Protein AF-A0A715WF45-F1 (afdb_monomer_lite)

Sequence (86 aa):
VHHRLLMKAVRRRISDARFMTLLWKTIKAGHIDVGLFRAASEGVPQGGVISPLLSNIMLNEFDQYLHERYLSGKARKDRWYWNNSI

Organism: Salmonella typhimurium (NCBI:txid90371)

Foldseek 3Di:
DAVVVLLVLVCVPDVDPVVSVVVSCQQQCAEQDPNDGDRCPDARHPPDPCRVVSVVSVVVVVVVVCCVQPVDPVNVVVVVCVVPVD

InterPro domains:
  IPR000477 Reverse transcriptase domain [PS50878] (1-86)
  IPR043502 DNA/RNA polymerase superfamily [SSF56672] (1-70)
  IPR051083 Group II Intron Splicing and Mobility/Defense [PTHR34047] (1-69)

pLDDT: mean 75.46, std 15.54, range [33.75, 95.25]

Radius of gyration: 18.02 Å; chains: 1; bounding box: 46×25×46 Å

Structure (mmCIF, N/CA/C/O backbone):
data_AF-A0A715WF45-F1
#
_entry.id   AF-A0A715WF45-F1
#
loop_
_atom_site.group_PDB
_atom_site.id
_atom_site.type_symbol
_atom_site.label_atom_id
_atom_site.label_alt_id
_atom_site.label_comp_id
_atom_site.label_asym_id
_atom_site.label_entity_id
_atom_site.label_seq_id
_atom_site.pdbx_PDB_ins_code
_atom_site.Cartn_x
_atom_site.Cartn_y
_atom_site.Cartn_z
_atom_site.occupancy
_atom_site.B_iso_or_equiv
_atom_site.auth_seq_id
_atom_site.auth_comp_id
_atom_site.auth_asym_id
_atom_site.auth_atom_id
_atom_site.pdbx_PDB_model_num
ATOM 1 N N . VAL A 1 1 ? -4.768 -9.570 -1.148 1.00 58.97 1 VAL A N 1
ATOM 2 C CA . VAL A 1 1 ? -3.856 -8.448 -0.787 1.00 58.97 1 VAL A CA 1
ATOM 3 C C . VAL A 1 1 ? -2.959 -8.886 0.358 1.00 58.97 1 VAL A C 1
ATOM 5 O O . VAL A 1 1 ? -3.478 -9.139 1.440 1.00 58.97 1 VAL A O 1
ATOM 8 N N . HIS A 1 2 ? -1.643 -8.971 0.151 1.00 71.25 2 HIS A N 1
ATOM 9 C CA . HIS A 1 2 ? -0.707 -9.237 1.248 1.00 71.25 2 HIS A CA 1
ATOM 10 C C . HIS A 1 2 ? -0.628 -8.029 2.186 1.00 71.25 2 HIS A C 1
ATOM 12 O O . HIS A 1 2 ? -0.058 -6.992 1.843 1.00 71.25 2 HIS A O 1
ATOM 18 N N . HIS A 1 3 ? -1.165 -8.172 3.398 1.00 73.44 3 HIS A N 1
ATOM 19 C CA . HIS A 1 3 ? -1.249 -7.074 4.368 1.00 73.44 3 HIS A CA 1
ATOM 20 C C . HIS A 1 3 ? 0.118 -6.509 4.752 1.00 73.44 3 HIS A C 1
ATOM 22 O O . HIS A 1 3 ? 0.258 -5.306 4.934 1.00 73.44 3 HIS A O 1
ATOM 28 N N . ARG A 1 4 ? 1.155 -7.354 4.829 1.00 79.19 4 ARG A N 1
ATOM 29 C CA . ARG A 1 4 ? 2.529 -6.911 5.119 1.00 79.19 4 ARG A CA 1
ATOM 30 C C . ARG A 1 4 ? 3.091 -5.979 4.045 1.00 79.19 4 ARG A C 1
ATOM 32 O O . ARG A 1 4 ? 3.753 -5.003 4.390 1.00 79.19 4 ARG A O 1
ATOM 39 N N . LEU A 1 5 ? 2.824 -6.261 2.769 1.00 82.50 5 LEU A N 1
ATOM 40 C CA . LEU A 1 5 ? 3.286 -5.424 1.659 1.00 82.50 5 LEU A CA 1
ATOM 41 C C . LEU A 1 5 ? 2.558 -4.079 1.649 1.00 82.50 5 LEU A C 1
ATOM 43 O O . LEU A 1 5 ? 3.214 -3.046 1.559 1.00 82.50 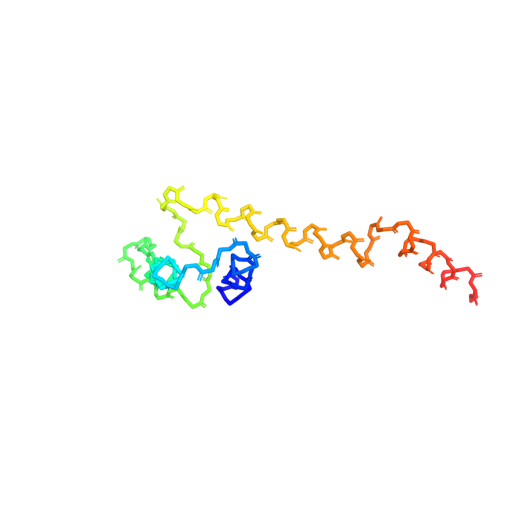5 LEU A O 1
ATOM 47 N N . LEU A 1 6 ? 1.240 -4.085 1.870 1.00 84.12 6 LEU A N 1
ATOM 48 C CA . LEU A 1 6 ? 0.442 -2.864 2.010 1.00 84.12 6 LEU A CA 1
ATOM 49 C C . LEU A 1 6 ? 0.938 -1.993 3.172 1.00 84.12 6 LEU A C 1
ATOM 51 O O . LEU A 1 6 ? 1.185 -0.803 3.002 1.00 84.12 6 LEU A O 1
ATOM 55 N N . MET A 1 7 ? 1.165 -2.595 4.343 1.00 87.12 7 MET A N 1
ATOM 56 C CA . MET A 1 7 ? 1.711 -1.885 5.501 1.00 87.12 7 MET A CA 1
ATOM 57 C C . MET A 1 7 ? 3.097 -1.303 5.216 1.00 87.12 7 MET A C 1
ATOM 59 O O . MET A 1 7 ? 3.381 -0.179 5.619 1.00 87.12 7 MET A O 1
ATOM 63 N N . LYS A 1 8 ? 3.966 -2.026 4.500 1.00 88.94 8 LYS A N 1
ATOM 64 C CA . LYS A 1 8 ? 5.285 -1.517 4.100 1.00 88.94 8 LYS A CA 1
ATOM 65 C C . LYS A 1 8 ? 5.165 -0.345 3.119 1.00 88.94 8 LYS A C 1
ATOM 67 O O . LYS A 1 8 ? 5.884 0.640 3.272 1.00 88.94 8 LYS A O 1
ATOM 72 N N . ALA A 1 9 ? 4.245 -0.428 2.159 1.00 88.31 9 ALA A N 1
ATOM 73 C CA . ALA A 1 9 ? 3.977 0.632 1.191 1.00 88.31 9 ALA A CA 1
ATOM 74 C C . ALA A 1 9 ? 3.502 1.919 1.872 1.00 88.31 9 ALA A C 1
ATOM 76 O O . ALA A 1 9 ? 4.091 2.978 1.670 1.00 88.31 9 ALA A O 1
ATOM 77 N N . VAL A 1 10 ? 2.523 1.812 2.771 1.00 88.62 10 VAL A N 1
ATOM 78 C CA . VAL A 1 10 ? 2.005 2.954 3.535 1.00 88.62 10 VAL A CA 1
ATOM 79 C C . VAL A 1 10 ? 3.084 3.558 4.441 1.00 88.62 10 VAL A C 1
ATOM 81 O O . VAL A 1 10 ? 3.212 4.780 4.509 1.00 88.62 10 VAL A O 1
ATOM 84 N N . ARG A 1 11 ? 3.938 2.730 5.063 1.00 91.12 11 ARG A N 1
ATOM 85 C CA . ARG A 1 11 ? 5.022 3.197 5.950 1.00 91.12 11 ARG A CA 1
ATOM 86 C C . ARG A 1 11 ? 6.084 4.037 5.245 1.00 91.12 11 ARG A C 1
ATOM 88 O O . ARG A 1 11 ? 6.780 4.794 5.908 1.00 91.12 11 ARG A O 1
ATOM 95 N N . ARG A 1 12 ? 6.217 3.923 3.917 1.00 90.19 12 ARG A N 1
ATOM 96 C CA . ARG A 1 12 ? 7.120 4.785 3.133 1.00 90.19 12 ARG A CA 1
ATOM 97 C C . ARG A 1 12 ? 6.645 6.236 3.062 1.00 90.19 12 ARG A C 1
ATOM 99 O O . ARG A 1 12 ? 7.453 7.112 2.780 1.00 90.19 12 ARG A O 1
ATOM 106 N N . ARG A 1 13 ? 5.351 6.491 3.276 1.00 90.31 13 ARG A N 1
ATOM 107 C CA . ARG A 1 13 ? 4.748 7.831 3.184 1.00 90.31 13 ARG A CA 1
ATOM 108 C C . ARG A 1 13 ? 4.228 8.346 4.524 1.00 90.31 13 ARG A C 1
ATOM 110 O O . ARG A 1 13 ? 4.208 9.553 4.725 1.00 90.31 13 ARG A O 1
ATOM 117 N N . ILE A 1 14 ? 3.811 7.456 5.426 1.00 91.25 14 ILE A N 1
ATOM 118 C CA . ILE A 1 14 ? 3.206 7.809 6.713 1.00 91.25 14 ILE A CA 1
ATOM 119 C C . ILE A 1 14 ? 3.995 7.168 7.858 1.00 91.25 14 ILE A C 1
ATOM 121 O O . ILE A 1 14 ? 4.063 5.943 7.973 1.00 91.25 14 ILE A O 1
ATOM 125 N N . SER A 1 15 ? 4.533 8.013 8.739 1.00 92.31 15 SER A N 1
ATOM 126 C CA . SER A 1 15 ? 5.320 7.600 9.911 1.00 92.31 15 SER A CA 1
ATOM 127 C C . SER A 1 15 ? 4.508 7.498 11.213 1.00 92.31 15 SER A C 1
ATOM 129 O O . SER A 1 15 ? 5.039 7.01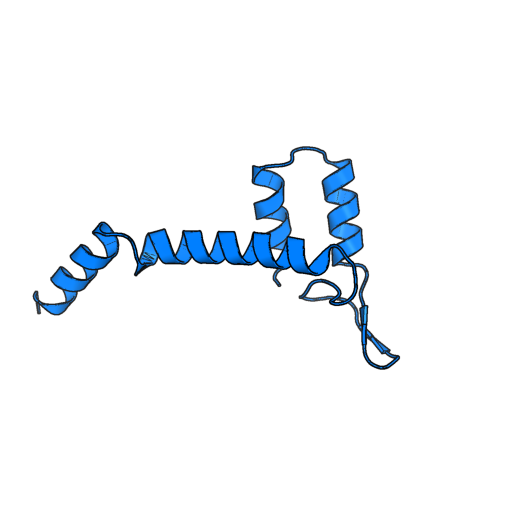8 12.213 1.00 92.31 15 SER A O 1
ATOM 131 N N . ASP A 1 16 ? 3.235 7.920 11.234 1.00 95.25 16 ASP A N 1
ATOM 132 C CA . ASP A 1 16 ? 2.402 7.891 12.450 1.00 95.25 16 ASP A CA 1
ATOM 133 C C . ASP A 1 16 ? 2.092 6.443 12.885 1.00 95.25 16 ASP A C 1
ATOM 135 O O . ASP A 1 16 ? 1.384 5.688 12.212 1.00 95.25 16 ASP A O 1
ATOM 139 N N . ALA A 1 17 ? 2.603 6.056 14.055 1.00 91.12 17 ALA A N 1
ATOM 140 C CA . ALA A 1 17 ? 2.436 4.715 14.606 1.00 91.12 17 ALA A CA 1
ATOM 141 C C . ALA A 1 17 ? 0.984 4.383 14.999 1.00 91.12 17 ALA A C 1
ATOM 143 O O . ALA A 1 17 ? 0.569 3.224 14.886 1.00 91.12 17 ALA A O 1
ATOM 144 N N . ARG A 1 18 ? 0.193 5.373 15.432 1.00 92.56 18 ARG A N 1
ATOM 145 C CA . ARG A 1 18 ? -1.221 5.197 15.799 1.00 92.56 18 ARG A CA 1
ATOM 146 C C . ARG A 1 18 ? -2.049 4.930 14.554 1.00 92.56 18 ARG A C 1
ATOM 148 O O . ARG A 1 18 ? -2.842 3.991 14.550 1.00 92.56 18 ARG A O 1
ATOM 155 N N . PHE A 1 19 ? -1.797 5.684 13.482 1.00 90.56 19 PHE A N 1
ATOM 156 C CA . PHE A 1 19 ? -2.426 5.445 12.184 1.00 90.56 19 PHE A CA 1
ATOM 157 C C . PHE A 1 19 ? -2.110 4.040 11.664 1.00 90.56 19 PHE A C 1
ATOM 159 O O . PHE A 1 19 ? -3.014 3.298 11.293 1.00 90.56 19 PHE A O 1
ATOM 166 N N . MET A 1 20 ? -0.840 3.631 11.715 1.00 89.19 20 MET A N 1
ATOM 167 C CA . MET A 1 20 ? -0.431 2.294 11.274 1.00 89.19 20 MET A CA 1
ATOM 168 C C . MET A 1 20 ? -1.072 1.182 12.106 1.00 89.19 20 MET A C 1
ATOM 170 O O . ME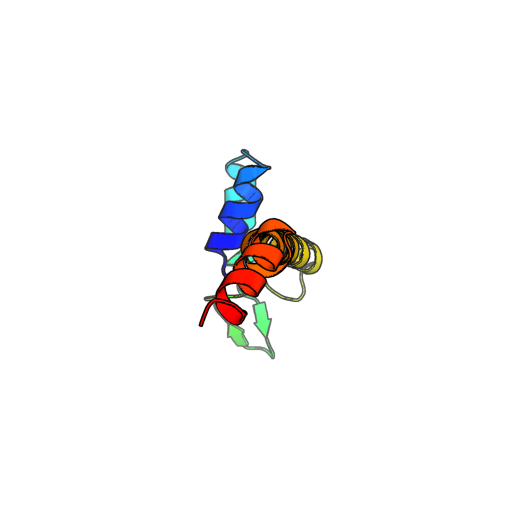T A 1 20 ? -1.478 0.154 11.567 1.00 89.19 20 MET A O 1
ATOM 174 N N . THR A 1 21 ? -1.209 1.394 13.413 1.00 88.25 21 THR A N 1
ATOM 175 C CA . THR A 1 21 ? -1.890 0.447 14.303 1.00 88.25 21 THR A CA 1
ATOM 176 C C . THR A 1 21 ? -3.379 0.347 13.978 1.00 88.25 21 THR A C 1
ATOM 178 O O . THR A 1 21 ? -3.918 -0.759 13.934 1.00 88.25 21 THR A O 1
ATOM 181 N N . LEU A 1 22 ? -4.041 1.479 13.721 1.00 87.50 22 LEU A N 1
ATOM 182 C CA . LEU A 1 22 ? -5.444 1.511 13.318 1.00 87.50 22 LEU A CA 1
ATOM 183 C C . LEU A 1 22 ? -5.637 0.795 11.982 1.00 87.50 22 LEU A C 1
ATOM 185 O O . LEU A 1 22 ? -6.449 -0.115 11.899 1.00 87.50 22 LEU A O 1
ATOM 189 N N . LEU A 1 23 ? -4.836 1.132 10.972 1.00 84.94 23 LEU A N 1
ATOM 190 C CA . LEU A 1 23 ? -4.901 0.514 9.652 1.00 84.94 23 LEU A CA 1
ATOM 191 C C . LEU A 1 23 ? -4.685 -1.005 9.721 1.00 84.94 23 LEU A C 1
ATOM 193 O O . LEU A 1 23 ? -5.439 -1.761 9.114 1.00 84.94 23 LEU A O 1
ATOM 197 N N . TRP A 1 24 ? -3.712 -1.468 10.510 1.00 84.06 24 TRP A N 1
ATOM 198 C CA . TRP A 1 24 ? -3.484 -2.896 10.741 1.00 84.06 24 TRP A CA 1
ATOM 199 C C . TRP A 1 24 ? -4.706 -3.589 11.346 1.00 84.06 24 TRP A C 1
ATOM 201 O O . TRP A 1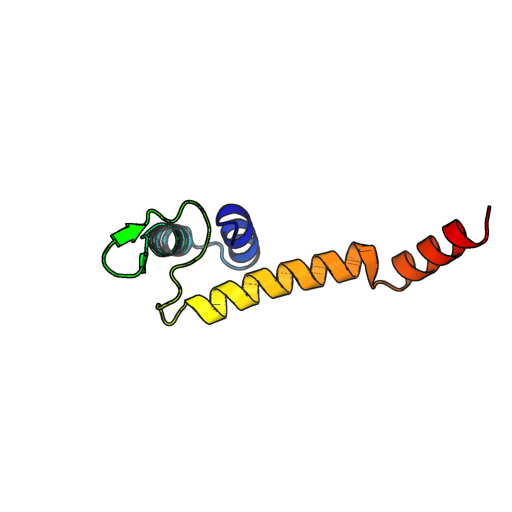 24 ? -5.095 -4.659 10.880 1.00 84.06 24 TRP A O 1
ATOM 211 N N . LYS A 1 25 ? -5.332 -2.967 12.353 1.00 81.81 25 LYS A N 1
ATOM 212 C CA . LYS A 1 25 ? -6.573 -3.469 12.954 1.00 81.81 25 LYS A CA 1
ATOM 213 C C . LYS A 1 25 ? -7.718 -3.478 11.942 1.00 81.81 25 LYS A C 1
ATOM 215 O O . LYS A 1 25 ? -8.425 -4.470 11.882 1.00 81.81 25 LYS A O 1
ATOM 220 N N . THR A 1 26 ? -7.859 -2.442 11.118 1.00 78.69 26 THR A N 1
ATOM 221 C CA . THR A 1 26 ? -8.906 -2.338 10.089 1.00 78.69 26 THR A CA 1
ATOM 222 C C . THR A 1 26 ? -8.759 -3.392 8.994 1.00 78.69 26 THR A C 1
ATOM 224 O O . THR A 1 26 ? -9.754 -3.933 8.532 1.00 78.69 26 THR A O 1
ATOM 227 N N . ILE A 1 27 ? -7.531 -3.705 8.577 1.00 74.69 27 ILE A N 1
ATOM 228 C CA . ILE A 1 27 ? -7.275 -4.711 7.537 1.00 74.69 27 ILE A CA 1
ATOM 229 C C . ILE A 1 27 ? -7.405 -6.143 8.093 1.00 74.69 27 ILE A C 1
ATOM 231 O O . ILE A 1 27 ? -7.807 -7.047 7.364 1.00 74.69 27 ILE A O 1
ATOM 235 N N . LYS A 1 28 ? -7.057 -6.359 9.372 1.00 70.06 28 LYS A N 1
ATOM 236 C CA . LYS A 1 28 ? -7.186 -7.660 10.054 1.00 70.06 28 LYS A CA 1
ATOM 237 C C . LYS A 1 28 ? -8.572 -7.946 10.607 1.00 70.06 28 LYS A C 1
ATOM 239 O O . LYS A 1 28 ? -8.902 -9.116 10.800 1.00 70.06 28 LYS A O 1
ATOM 244 N N . ALA A 1 29 ? -9.345 -6.909 10.917 1.00 66.75 29 ALA A N 1
ATOM 245 C CA . ALA A 1 29 ? -10.764 -7.045 11.168 1.00 66.75 29 ALA A CA 1
ATOM 246 C C . ALA A 1 29 ? -11.337 -7.695 9.909 1.00 66.75 29 ALA A C 1
ATOM 248 O O . ALA A 1 29 ? -11.273 -7.116 8.829 1.00 66.75 29 ALA A O 1
ATOM 249 N N . GLY A 1 30 ? -11.744 -8.958 10.022 1.00 55.56 30 GLY A N 1
ATOM 250 C CA . GLY A 1 30 ? -12.276 -9.725 8.904 1.00 55.56 30 GLY A CA 1
ATOM 251 C C . GLY A 1 30 ? -13.465 -9.027 8.246 1.00 55.56 30 GLY A C 1
ATOM 252 O O . GLY A 1 30 ? -13.956 -8.001 8.714 1.00 55.56 30 GLY A O 1
ATOM 253 N N . HIS A 1 31 ? -13.968 -9.615 7.171 1.00 54.41 31 HIS A N 1
ATOM 254 C CA . HIS A 1 31 ? -15.275 -9.241 6.641 1.00 54.41 31 HIS A CA 1
ATOM 255 C C . HIS A 1 31 ? -16.252 -10.388 6.880 1.00 54.41 31 HIS A C 1
ATOM 257 O O . HIS A 1 31 ? -15.857 -11.555 6.959 1.00 54.41 31 HIS A O 1
ATOM 263 N N . ILE A 1 32 ? -17.524 -10.034 7.042 1.00 49.28 32 ILE A N 1
ATOM 264 C CA . ILE A 1 32 ? -18.612 -11.002 6.975 1.00 49.28 32 ILE A CA 1
ATOM 265 C C . ILE A 1 32 ? -18.876 -11.212 5.489 1.00 49.28 32 ILE A C 1
ATOM 267 O O . ILE A 1 32 ? -19.294 -10.280 4.806 1.00 49.28 32 ILE A O 1
ATOM 271 N N . ASP A 1 33 ? -18.598 -12.414 5.003 1.00 44.47 33 ASP A N 1
ATOM 272 C CA . ASP A 1 33 ? -18.915 -12.825 3.638 1.00 44.47 33 ASP A CA 1
ATOM 273 C C . ASP A 1 33 ? -20.013 -13.884 3.723 1.00 44.47 33 ASP A C 1
ATOM 275 O O . ASP A 1 33 ? -19.838 -14.913 4.381 1.00 44.47 33 ASP A O 1
ATOM 279 N N . VAL A 1 34 ? -21.181 -13.593 3.145 1.00 47.50 34 VAL A N 1
ATOM 280 C CA . VAL A 1 34 ? -22.355 -14.491 3.120 1.00 47.50 34 VAL A CA 1
ATOM 281 C C . VAL A 1 34 ? -22.726 -15.056 4.511 1.00 47.50 34 VAL A C 1
ATOM 283 O O . VAL A 1 34 ? -23.011 -16.237 4.680 1.00 47.50 34 VAL A O 1
ATOM 286 N N . GLY A 1 35 ? -22.693 -14.214 5.551 1.00 43.59 35 GLY A N 1
ATOM 287 C CA . GLY A 1 35 ? -23.099 -14.596 6.912 1.00 43.59 35 GLY A CA 1
ATOM 288 C C . GLY A 1 35 ? -22.065 -15.387 7.726 1.00 43.59 35 GLY A C 1
ATOM 289 O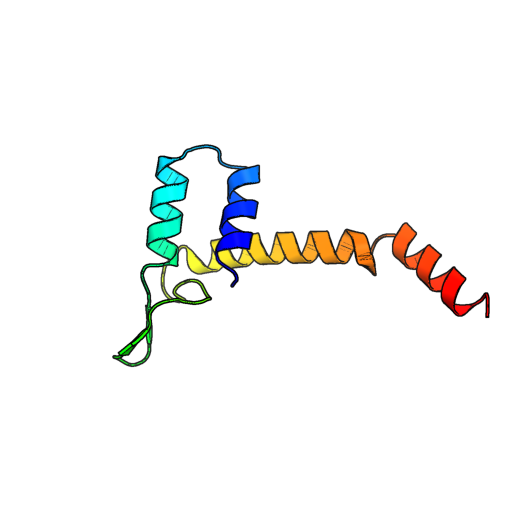 O . GLY A 1 35 ? -22.339 -15.704 8.882 1.00 43.59 35 GLY A O 1
ATOM 290 N N . LEU A 1 36 ? -20.868 -15.658 7.187 1.00 33.75 36 LEU A N 1
ATOM 291 C CA . LEU A 1 36 ? -19.760 -16.261 7.935 1.00 33.75 36 LEU A CA 1
ATOM 292 C C . LEU A 1 36 ? -18.656 -15.239 8.232 1.00 33.75 36 LEU A C 1
ATOM 294 O O . LEU A 1 36 ? -18.192 -14.514 7.350 1.00 33.75 36 LEU A O 1
ATOM 298 N N . PHE A 1 37 ? -18.177 -15.225 9.479 1.00 45.69 37 PHE A N 1
ATOM 299 C CA . PHE A 1 37 ? -16.986 -14.468 9.859 1.00 45.69 37 PHE A CA 1
ATOM 300 C C . PHE A 1 37 ? -15.746 -15.133 9.253 1.00 45.69 37 PHE A C 1
ATOM 302 O O . PHE A 1 37 ? -15.322 -16.200 9.702 1.00 45.69 37 PHE A O 1
ATOM 309 N N . ARG A 1 38 ? -15.141 -14.502 8.241 1.00 49.94 38 ARG A N 1
ATOM 310 C CA . ARG A 1 38 ? -13.836 -14.925 7.726 1.00 49.94 38 ARG A CA 1
ATOM 311 C C . ARG A 1 38 ? -12.737 -14.072 8.339 1.00 49.94 38 ARG A C 1
ATOM 313 O O . ARG A 1 38 ? -12.644 -12.871 8.085 1.00 49.94 38 ARG A O 1
ATOM 320 N N . ALA A 1 39 ? -11.865 -14.712 9.119 1.00 47.47 39 ALA A N 1
ATOM 321 C CA . ALA A 1 39 ? -10.604 -14.106 9.524 1.00 47.47 39 ALA A CA 1
ATOM 322 C C . ALA A 1 39 ? -9.799 -13.775 8.256 1.00 47.47 39 ALA A C 1
ATOM 324 O O . ALA A 1 39 ? -9.506 -14.662 7.455 1.00 47.47 39 ALA A O 1
ATOM 325 N N . ALA A 1 40 ? -9.468 -12.499 8.050 1.00 52.28 40 ALA A N 1
ATOM 326 C CA . ALA A 1 40 ? -8.704 -12.061 6.888 1.00 52.28 40 ALA A CA 1
ATOM 327 C C . ALA A 1 40 ? -7.248 -12.538 7.026 1.00 52.28 40 ALA A C 1
ATOM 329 O O . ALA A 1 40 ? -6.402 -11.818 7.557 1.00 52.28 40 ALA A O 1
ATOM 330 N N . SER A 1 41 ? -6.944 -13.768 6.592 1.00 48.44 41 SER A N 1
ATOM 331 C CA . SER A 1 41 ? -5.551 -14.218 6.474 1.00 48.44 41 SER A CA 1
ATOM 332 C C . SER A 1 41 ? -4.849 -13.496 5.318 1.00 48.44 41 SER A C 1
ATOM 334 O O . SER A 1 41 ? -3.658 -13.217 5.421 1.00 48.44 41 SER A O 1
ATOM 336 N N . GLU A 1 42 ? -5.597 -13.105 4.276 1.00 49.53 42 GLU A N 1
ATOM 337 C CA . GLU A 1 42 ? -5.170 -12.250 3.163 1.00 49.53 42 GLU A CA 1
ATOM 338 C C . GLU A 1 42 ? -6.364 -11.456 2.589 1.00 49.53 42 GLU A C 1
ATOM 340 O O . GLU A 1 42 ? -7.487 -11.949 2.575 1.00 49.53 42 GLU A O 1
ATOM 345 N N . GLY A 1 43 ? -6.137 -10.234 2.079 1.00 52.19 43 GLY A N 1
ATOM 346 C CA . GLY A 1 43 ? -7.206 -9.384 1.510 1.00 52.19 43 GLY A CA 1
ATOM 347 C C . GLY A 1 43 ? -7.754 -8.317 2.466 1.00 52.19 43 GLY A C 1
ATOM 348 O O . GLY A 1 43 ? -7.823 -8.528 3.668 1.00 52.19 43 GLY A O 1
ATOM 349 N N . VAL A 1 44 ? -8.091 -7.135 1.947 1.00 53.09 44 VAL A N 1
ATOM 350 C CA . VAL A 1 44 ? -8.782 -6.084 2.718 1.00 53.09 44 VAL A CA 1
ATOM 351 C C . VAL A 1 44 ? -10.284 -6.391 2.673 1.00 53.09 44 VAL A C 1
ATOM 353 O O . VAL A 1 44 ? -10.742 -6.788 1.601 1.00 53.09 44 VAL A O 1
ATOM 356 N N . PRO A 1 45 ? -11.058 -6.187 3.757 1.00 54.56 45 PRO A N 1
ATOM 357 C CA . PRO A 1 45 ? -12.522 -6.199 3.712 1.00 54.56 45 PRO A CA 1
ATOM 358 C C . PRO A 1 45 ? -13.051 -5.405 2.505 1.00 54.56 45 PRO A C 1
ATOM 360 O O . PRO A 1 45 ? -12.946 -4.174 2.462 1.00 54.56 45 PRO A O 1
ATOM 363 N N . GLN A 1 46 ? -13.573 -6.088 1.484 1.00 52.84 46 GLN A N 1
ATOM 364 C CA . GLN A 1 46 ? -14.255 -5.426 0.373 1.00 52.84 46 GLN A CA 1
ATOM 365 C C . GLN A 1 46 ? -15.660 -5.057 0.849 1.00 52.84 46 GLN A C 1
ATOM 367 O O . GLN A 1 46 ? -16.523 -5.911 0.993 1.00 52.84 46 GLN A O 1
ATOM 372 N N . GLY A 1 47 ? -15.840 -3.781 1.192 1.00 50.94 47 GLY A N 1
ATOM 373 C CA . GLY A 1 47 ? -17.086 -3.254 1.759 1.00 50.94 47 GLY A CA 1
ATOM 374 C C . GLY A 1 47 ? -16.893 -1.988 2.598 1.00 50.94 47 GLY A C 1
ATOM 375 O O . GLY A 1 47 ? -17.820 -1.203 2.751 1.00 50.94 47 GLY A O 1
ATOM 376 N N . GLY A 1 48 ? -15.678 -1.731 3.097 1.00 59.12 48 GLY A N 1
ATOM 377 C CA . GLY A 1 48 ? -15.340 -0.448 3.719 1.00 59.12 48 GLY A CA 1
ATOM 378 C C . GLY A 1 48 ? -14.973 0.607 2.673 1.00 59.12 48 GLY A C 1
ATOM 379 O O . GLY A 1 48 ? -14.249 0.298 1.727 1.00 59.12 48 GLY A O 1
ATOM 380 N N . VAL A 1 49 ? -15.378 1.865 2.883 1.00 68.12 49 VAL A N 1
ATOM 381 C CA . VAL A 1 49 ? -15.062 3.041 2.028 1.00 68.12 49 VAL A CA 1
ATOM 382 C C . VAL A 1 49 ? -13.560 3.159 1.693 1.00 68.12 49 VAL A C 1
ATOM 384 O O . VAL A 1 49 ? -13.173 3.725 0.677 1.00 68.12 49 VAL A O 1
ATOM 387 N N . ILE A 1 50 ? -12.697 2.576 2.529 1.00 74.62 50 ILE A N 1
ATOM 388 C CA . ILE A 1 50 ? -11.232 2.614 2.427 1.00 74.62 50 ILE A CA 1
ATOM 389 C C . ILE A 1 50 ? -10.672 1.543 1.456 1.00 74.62 50 ILE A C 1
ATOM 391 O O . ILE A 1 50 ? -9.532 1.645 1.003 1.00 74.62 50 ILE A O 1
ATOM 395 N N . SER A 1 51 ? -11.454 0.522 1.092 1.00 73.50 51 SER A N 1
ATOM 396 C CA . SER A 1 51 ? -11.007 -0.616 0.268 1.00 73.50 51 SER A CA 1
ATOM 397 C C . SER A 1 51 ? -10.512 -0.231 -1.143 1.00 73.50 51 SER A C 1
ATOM 399 O O . SER A 1 51 ? -9.434 -0.701 -1.533 1.00 73.50 51 SER A O 1
ATOM 401 N N . PRO A 1 52 ? -11.186 0.674 -1.890 1.00 80.25 52 PRO A N 1
ATOM 402 C CA . PRO A 1 52 ? -10.686 1.145 -3.186 1.00 80.25 52 PRO A CA 1
ATOM 403 C C . PRO A 1 52 ? -9.332 1.860 -3.070 1.00 80.25 52 PRO A C 1
ATOM 405 O O . PRO A 1 52 ? -8.432 1.633 -3.876 1.00 80.25 52 PRO A O 1
ATOM 408 N N . LEU A 1 53 ? -9.141 2.665 -2.017 1.00 83.00 53 LEU A N 1
ATOM 409 C CA . LEU A 1 53 ? -7.891 3.391 -1.780 1.00 83.00 53 LEU A CA 1
ATOM 410 C C . LEU A 1 53 ? -6.723 2.437 -1.490 1.00 83.00 53 LEU A C 1
ATOM 412 O O . LEU A 1 53 ? -5.647 2.577 -2.068 1.00 83.00 53 LEU A O 1
ATOM 416 N N . LEU A 1 54 ? -6.931 1.446 -0.617 1.00 81.75 54 LEU A N 1
ATOM 417 C CA . LEU A 1 54 ? -5.894 0.460 -0.287 1.00 81.75 54 LEU A CA 1
ATOM 418 C C . LEU A 1 54 ? -5.543 -0.426 -1.486 1.00 81.75 54 LEU A C 1
ATOM 420 O O . LEU A 1 54 ? -4.382 -0.806 -1.647 1.00 81.75 54 LEU A O 1
ATOM 424 N N . SER A 1 55 ? -6.524 -0.712 -2.344 1.00 83.00 55 SER A N 1
ATOM 425 C CA . SER A 1 55 ? -6.300 -1.421 -3.606 1.00 83.00 55 SER A CA 1
ATOM 426 C C . SER A 1 55 ? -5.411 -0.603 -4.546 1.00 83.00 55 SER A C 1
ATOM 428 O O . SER A 1 55 ? -4.420 -1.131 -5.042 1.00 83.00 55 SER A O 1
ATOM 430 N N . ASN A 1 56 ? -5.670 0.699 -4.700 1.00 88.12 56 ASN A N 1
ATOM 431 C CA . ASN A 1 56 ? -4.845 1.584 -5.530 1.00 88.12 56 ASN A CA 1
ATOM 432 C C . ASN A 1 56 ? -3.406 1.719 -5.017 1.00 88.12 56 ASN A C 1
ATOM 434 O O . ASN A 1 56 ? -2.474 1.733 -5.815 1.00 88.12 56 ASN A O 1
ATOM 438 N N . ILE A 1 57 ? -3.197 1.765 -3.696 1.00 87.25 57 ILE A N 1
ATOM 439 C CA . ILE A 1 57 ? -1.843 1.780 -3.115 1.00 87.25 57 ILE A CA 1
ATOM 440 C C . ILE A 1 57 ? -1.077 0.515 -3.516 1.00 87.25 57 ILE A C 1
ATOM 442 O O . ILE A 1 57 ? 0.080 0.598 -3.921 1.00 87.25 57 ILE A O 1
ATOM 446 N N . MET A 1 58 ? -1.720 -0.652 -3.441 1.00 84.81 58 MET A N 1
ATOM 447 C CA . MET A 1 58 ? -1.099 -1.910 -3.862 1.00 84.81 58 MET A CA 1
ATOM 448 C C . MET A 1 58 ? -0.860 -1.983 -5.369 1.00 84.81 58 MET A C 1
ATOM 450 O O . MET A 1 58 ? 0.176 -2.498 -5.782 1.00 84.81 58 MET A O 1
ATOM 454 N N . LEU A 1 59 ? -1.788 -1.477 -6.181 1.00 88.81 59 LEU A N 1
ATOM 455 C CA . LEU A 1 59 ? -1.629 -1.432 -7.635 1.00 88.81 59 LEU A CA 1
ATOM 456 C C . LEU A 1 59 ? -0.470 -0.520 -8.039 1.00 88.81 59 LEU A C 1
ATOM 458 O O . LEU A 1 59 ? 0.347 -0.922 -8.854 1.00 88.81 59 LEU A O 1
ATOM 462 N N . ASN A 1 60 ? -0.29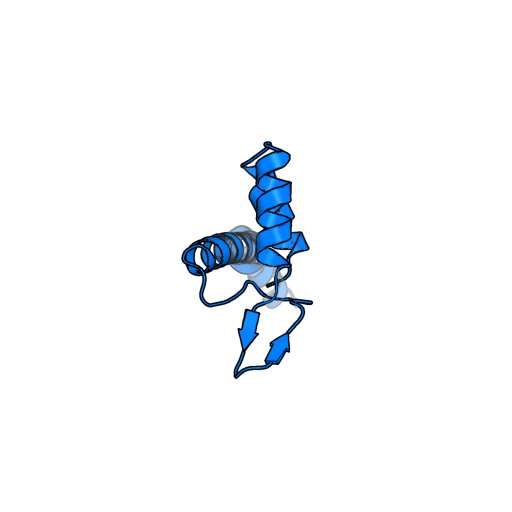5 0.626 -7.381 1.00 90.31 60 ASN A N 1
ATOM 463 C CA . ASN A 1 60 ? 0.864 1.482 -7.621 1.00 90.31 60 ASN A CA 1
ATOM 464 C C . ASN A 1 60 ? 2.199 0.773 -7.303 1.00 90.31 60 ASN A C 1
ATOM 466 O O . ASN A 1 60 ? 3.180 0.941 -8.022 1.00 90.31 60 ASN A O 1
ATOM 470 N N . GLU A 1 61 ? 2.266 -0.028 -6.236 1.00 88.62 61 GLU A N 1
ATOM 471 C CA . GLU A 1 61 ? 3.463 -0.837 -5.941 1.00 88.62 61 GLU A CA 1
ATOM 472 C C . GLU A 1 61 ? 3.735 -1.888 -7.018 1.00 88.62 61 GLU A C 1
ATOM 474 O O . GLU A 1 61 ? 4.885 -2.151 -7.375 1.00 88.62 61 GLU A O 1
ATOM 479 N N . PHE A 1 62 ? 2.668 -2.479 -7.548 1.00 87.56 62 PHE A N 1
ATOM 480 C CA . PHE A 1 62 ? 2.755 -3.422 -8.650 1.00 87.56 62 PHE A CA 1
ATOM 481 C C . PHE A 1 62 ? 3.219 -2.742 -9.948 1.00 87.56 62 PHE A C 1
ATOM 483 O O . PHE A 1 62 ? 4.105 -3.269 -10.622 1.00 87.56 62 PHE A O 1
ATOM 490 N N . ASP A 1 63 ? 2.714 -1.546 -10.250 1.00 91.12 63 ASP A N 1
ATOM 491 C CA . ASP A 1 63 ? 3.121 -0.754 -11.414 1.00 91.12 63 ASP A CA 1
ATOM 492 C C . ASP A 1 63 ? 4.604 -0.373 -11.351 1.00 91.12 63 ASP A C 1
ATOM 494 O O . ASP A 1 63 ? 5.325 -0.512 -12.341 1.00 91.12 63 ASP A O 1
ATOM 498 N N . GLN A 1 64 ? 5.098 0.041 -10.179 1.00 89.69 64 GLN A N 1
ATOM 499 C CA . GLN A 1 64 ? 6.520 0.344 -9.975 1.00 89.69 64 GLN A CA 1
ATOM 500 C C . GLN A 1 64 ? 7.400 -0.890 -10.200 1.00 89.69 64 GLN A C 1
ATOM 502 O O . GLN A 1 64 ? 8.403 -0.820 -10.911 1.00 89.69 64 GLN A O 1
ATOM 507 N N . TYR A 1 65 ? 6.990 -2.039 -9.662 1.00 88.94 65 TYR A N 1
ATOM 508 C CA . TYR A 1 65 ? 7.685 -3.307 -9.870 1.00 88.94 65 TYR A CA 1
ATOM 509 C C . TYR A 1 65 ? 7.729 -3.712 -11.353 1.00 88.94 65 TYR A C 1
ATOM 511 O O . TYR A 1 65 ? 8.781 -4.114 -11.864 1.00 88.94 65 TYR A O 1
ATOM 519 N N . LEU A 1 66 ? 6.601 -3.594 -12.062 1.00 89.12 66 LEU A N 1
ATOM 520 C CA . LEU A 1 66 ? 6.533 -3.869 -13.496 1.00 89.12 66 LEU A CA 1
ATOM 521 C C . LEU A 1 66 ? 7.420 -2.915 -14.292 1.00 89.12 66 LEU A C 1
ATOM 523 O O . LEU A 1 66 ? 8.102 -3.343 -15.229 1.00 89.12 66 LEU A O 1
ATOM 527 N N . HIS A 1 67 ? 7.437 -1.639 -13.912 1.00 88.75 67 HIS A N 1
ATOM 528 C CA . HIS A 1 67 ? 8.273 -0.645 -14.558 1.00 88.75 67 HIS A CA 1
ATOM 529 C C . HIS A 1 67 ? 9.753 -0.999 -14.445 1.00 88.75 67 HIS A C 1
ATOM 531 O O . HIS A 1 67 ? 10.431 -1.107 -15.466 1.00 88.75 67 HIS A O 1
ATOM 537 N N . GLU A 1 68 ? 10.244 -1.261 -13.235 1.00 88.25 68 GLU A N 1
ATOM 538 C CA . GLU A 1 68 ? 11.653 -1.585 -13.011 1.00 88.25 68 GLU A CA 1
ATOM 539 C C . GLU A 1 68 ? 12.088 -2.849 -13.759 1.00 88.25 68 GLU A C 1
ATOM 541 O O . GLU A 1 68 ? 13.135 -2.848 -14.409 1.00 88.25 68 GLU A O 1
ATOM 546 N N . ARG A 1 69 ? 11.280 -3.916 -13.711 1.00 84.44 69 ARG A N 1
ATOM 547 C CA . ARG A 1 69 ? 11.694 -5.237 -14.209 1.00 84.44 69 ARG A CA 1
ATOM 548 C C . ARG A 1 69 ? 11.370 -5.521 -15.668 1.00 84.44 69 ARG A C 1
ATOM 550 O O . ARG A 1 69 ? 12.051 -6.343 -16.277 1.00 84.44 69 ARG A O 1
ATOM 557 N N . TYR A 1 70 ? 10.329 -4.905 -16.224 1.00 83.19 70 TYR A N 1
ATOM 558 C CA . TYR A 1 70 ? 9.793 -5.322 -17.524 1.00 83.19 70 TYR A CA 1
ATOM 559 C C . TYR A 1 70 ? 9.554 -4.171 -18.498 1.00 83.19 70 TYR A C 1
ATOM 561 O O . TYR A 1 70 ? 9.738 -4.360 -19.700 1.00 83.19 70 TYR A O 1
ATOM 569 N N . LEU A 1 71 ? 9.141 -2.995 -18.017 1.00 84.06 71 LEU A N 1
ATOM 570 C CA . LEU A 1 71 ? 8.693 -1.910 -18.899 1.00 84.06 71 LEU A CA 1
ATOM 571 C C . LEU A 1 71 ? 9.731 -0.795 -19.088 1.00 84.06 71 LEU A C 1
ATOM 573 O O . LEU A 1 71 ? 9.603 -0.020 -20.040 1.00 84.06 71 LEU A O 1
ATOM 577 N N . SER A 1 72 ? 10.759 -0.713 -18.237 1.00 85.81 72 SER A N 1
ATOM 578 C CA . SER A 1 72 ? 11.818 0.292 -18.363 1.00 85.81 72 SER A CA 1
ATOM 579 C C . SER A 1 72 ? 12.584 0.136 -19.680 1.00 85.81 72 SER A C 1
ATOM 581 O O . SER A 1 72 ? 12.775 -0.968 -20.198 1.00 85.81 72 SER A O 1
ATOM 583 N N . GLY A 1 73 ? 13.059 1.257 -20.236 1.00 82.06 73 GLY A N 1
ATOM 584 C CA . GLY A 1 73 ? 13.844 1.248 -21.477 1.00 82.06 73 GLY A CA 1
ATOM 585 C C . GLY A 1 73 ? 15.109 0.390 -21.370 1.00 82.06 73 GLY A C 1
ATOM 586 O O . GLY A 1 73 ? 15.501 -0.250 -22.343 1.00 82.06 73 GLY A O 1
ATOM 587 N N . LYS A 1 74 ? 15.694 0.312 -20.167 1.00 81.38 74 LYS A N 1
ATOM 588 C CA . LYS A 1 74 ? 16.802 -0.592 -19.851 1.00 81.38 74 LYS A CA 1
ATOM 589 C C . LYS A 1 74 ? 16.364 -2.058 -19.898 1.00 81.38 74 LYS A C 1
ATOM 591 O O . LYS A 1 74 ? 16.934 -2.813 -20.672 1.00 81.38 74 LYS A O 1
ATOM 596 N N . ALA A 1 75 ? 15.307 -2.437 -19.173 1.00 79.31 75 ALA A N 1
ATOM 597 C CA . ALA A 1 75 ? 14.803 -3.815 -19.161 1.00 79.31 75 ALA A CA 1
ATOM 598 C C . ALA A 1 75 ? 14.405 -4.315 -20.562 1.00 79.31 75 ALA A C 1
ATOM 600 O O . ALA A 1 75 ? 14.630 -5.475 -20.910 1.00 79.31 75 ALA A O 1
ATOM 601 N N . ARG A 1 76 ? 13.846 -3.427 -21.392 1.00 79.38 76 ARG A N 1
ATOM 602 C CA . ARG A 1 76 ? 13.510 -3.716 -22.793 1.00 79.38 76 ARG A CA 1
ATOM 603 C C . ARG A 1 76 ? 14.749 -3.929 -23.665 1.00 79.38 76 ARG A C 1
ATOM 605 O O . ARG A 1 76 ? 14.761 -4.878 -24.446 1.00 79.38 76 ARG A O 1
ATOM 612 N N . LYS A 1 77 ? 15.785 -3.091 -23.524 1.00 80.31 77 LYS A N 1
ATOM 613 C CA . LYS A 1 77 ? 17.067 -3.271 -24.226 1.00 80.31 77 LYS A CA 1
ATOM 614 C C . LYS A 1 77 ? 17.765 -4.555 -23.792 1.00 80.31 77 LYS A C 1
ATOM 616 O O . LYS A 1 77 ? 18.148 -5.334 -24.653 1.00 80.31 77 LYS A O 1
ATOM 621 N N . ASP A 1 78 ? 17.860 -4.806 -22.488 1.00 81.25 78 ASP A N 1
ATOM 622 C CA . ASP A 1 78 ? 18.494 -6.008 -21.941 1.00 81.25 78 ASP A CA 1
ATOM 623 C C . ASP A 1 78 ? 17.811 -7.268 -22.494 1.00 81.25 78 ASP A C 1
ATOM 625 O O . ASP A 1 78 ? 18.479 -8.141 -23.039 1.00 81.25 78 ASP A O 1
ATOM 629 N N . ARG A 1 79 ? 16.471 -7.332 -22.479 1.00 78.00 79 ARG A N 1
ATOM 630 C CA . ARG A 1 79 ? 15.711 -8.440 -23.087 1.00 78.00 79 ARG A CA 1
ATOM 631 C C . ARG A 1 79 ? 16.001 -8.621 -24.581 1.00 78.00 79 ARG A C 1
ATOM 633 O O . ARG A 1 79 ? 16.094 -9.755 -25.041 1.00 78.00 79 ARG A O 1
ATOM 640 N N . TRP A 1 80 ? 16.114 -7.529 -25.340 1.00 77.62 80 TRP A N 1
ATOM 641 C CA . TRP A 1 80 ? 16.466 -7.601 -26.760 1.00 77.62 80 TRP A CA 1
ATOM 642 C C . TRP A 1 80 ? 17.866 -8.190 -26.957 1.00 77.62 80 TRP A C 1
ATOM 644 O O . TRP A 1 80 ? 18.027 -9.048 -27.820 1.00 77.62 80 TRP A O 1
ATOM 654 N N . TYR A 1 81 ? 18.846 -7.808 -26.130 1.00 76.25 81 TYR A N 1
ATOM 655 C CA . TYR A 1 81 ? 20.177 -8.415 -26.171 1.00 76.25 81 TYR A CA 1
ATOM 656 C C . TYR A 1 81 ? 20.104 -9.922 -25.917 1.00 76.25 81 TYR A C 1
ATOM 658 O O . TYR A 1 81 ? 20.580 -10.674 -26.758 1.00 76.25 81 TYR A O 1
ATOM 666 N N . TRP A 1 82 ? 19.440 -10.381 -24.850 1.00 74.81 82 TRP A N 1
ATOM 667 C CA . TRP A 1 82 ? 19.298 -11.818 -24.551 1.00 74.81 82 TRP A CA 1
ATOM 668 C C . TRP A 1 82 ? 18.667 -12.630 -25.694 1.00 74.81 82 TRP A C 1
ATOM 670 O O . TRP A 1 82 ? 19.092 -13.752 -25.941 1.00 74.81 82 TRP A O 1
ATOM 680 N N . ASN A 1 83 ? 17.688 -12.071 -26.410 1.00 79.75 83 ASN A N 1
ATOM 681 C CA . ASN A 1 83 ? 17.026 -12.770 -27.516 1.00 79.75 83 ASN A CA 1
ATOM 682 C C . ASN A 1 83 ? 17.846 -12.818 -28.816 1.00 79.75 83 ASN A C 1
ATOM 684 O O . ASN A 1 83 ? 17.562 -13.666 -29.653 1.00 79.75 83 ASN A O 1
ATOM 688 N N . ASN A 1 84 ? 18.796 -11.898 -29.016 1.00 78.00 84 ASN A N 1
ATOM 689 C CA . ASN A 1 84 ? 19.571 -11.780 -30.263 1.00 78.00 84 ASN A CA 1
ATOM 690 C C . ASN A 1 84 ? 21.063 -12.122 -30.094 1.00 78.00 84 ASN A C 1
ATOM 692 O O . ASN A 1 84 ? 21.831 -11.955 -31.036 1.00 78.00 84 ASN A O 1
ATOM 696 N N . SER A 1 85 ? 21.494 -12.538 -28.898 1.00 73.12 85 SER A N 1
ATOM 697 C CA . SER A 1 85 ? 22.883 -12.938 -28.603 1.00 73.12 85 SER A CA 1
ATOM 698 C C . SER A 1 85 ? 23.057 -14.448 -28.392 1.00 73.12 85 SER A C 1
ATOM 700 O O . SER A 1 85 ? 24.114 -14.879 -27.932 1.00 73.12 85 SER A O 1
ATOM 702 N N . ILE A 1 86 ? 22.041 -15.236 -28.763 1.00 57.56 86 ILE A N 1
ATOM 703 C CA . ILE A 1 86 ? 22.093 -16.698 -28.911 1.00 57.56 86 ILE A CA 1
ATOM 704 C C . ILE A 1 86 ? 21.933 -17.029 -30.392 1.00 57.56 86 ILE A C 1
ATOM 706 O O . ILE A 1 86 ? 21.015 -16.441 -31.010 1.00 57.56 86 ILE A O 1
#

Secondary structure (DSSP, 8-state):
--HHHHHHHHHTT---HHHHHHHHHHHHS-EEETTEEE--SSS--BTBTTHHHHHHHHHHHHHHHHIIIIISHHHHHHHHHHHH--